Protein AF-T0Y659-F1 (afdb_monomer_lite)

InterPro domains:
  IPR004130 GPN-loop GTPase [PF03029] (11-75)
  IPR004130 GPN-loop GTPase [PTHR21231] (10-74)
  IPR027417 P-loop containing nucleoside triphosphate hydrolase [G3DSA:3.40.50.300] (1-75)
  IPR027417 P-loop containing nucleoside triphosphate hydrolase [SSF52540] (9-74)

Structure (mmCIF, N/CA/C/O backbone):
data_AF-T0Y659-F1
#
_entry.id   AF-T0Y659-F1
#
loop_
_atom_site.group_PDB
_atom_site.id
_atom_site.type_symbol
_atom_site.label_atom_id
_atom_site.label_alt_id
_atom_site.label_comp_id
_atom_site.label_asym_id
_atom_site.label_entity_id
_atom_site.label_seq_id
_atom_site.pdbx_PDB_ins_code
_atom_site.Cartn_x
_atom_site.Cartn_y
_atom_site.Cartn_z
_atom_site.occupancy
_atom_site.B_iso_or_equiv
_atom_site.auth_seq_id
_atom_site.auth_comp_id
_atom_site.auth_asym_id
_atom_site.auth_atom_id
_atom_site.pdbx_PDB_model_num
ATOM 1 N N . MET A 1 1 ? -29.970 5.906 10.718 1.00 46.72 1 MET A N 1
ATOM 2 C CA . MET A 1 1 ? -28.537 6.066 11.036 1.00 46.72 1 MET A CA 1
ATOM 3 C C . MET A 1 1 ? -27.933 6.810 9.866 1.00 46.72 1 MET A C 1
ATOM 5 O O . MET A 1 1 ? -28.226 6.418 8.744 1.00 46.72 1 MET A O 1
ATOM 9 N N . ALA A 1 2 ? -27.239 7.926 10.095 1.00 53.94 2 ALA A N 1
ATOM 10 C CA . ALA A 1 2 ? -26.495 8.563 9.012 1.00 53.94 2 ALA A CA 1
ATOM 11 C C . ALA A 1 2 ? -25.469 7.538 8.516 1.00 53.94 2 ALA A C 1
ATOM 13 O O . ALA A 1 2 ? -24.774 6.947 9.337 1.00 53.94 2 ALA A O 1
ATOM 14 N N . SER A 1 3 ? -25.448 7.254 7.216 1.00 62.12 3 SER A N 1
ATOM 15 C CA . SER A 1 3 ? -24.330 6.532 6.621 1.00 62.12 3 SER A CA 1
ATOM 16 C C . SER A 1 3 ? -23.105 7.415 6.820 1.00 62.12 3 SER A C 1
ATOM 18 O O . SER A 1 3 ? -23.051 8.502 6.247 1.00 62.12 3 SER A O 1
ATOM 20 N N . GLU A 1 4 ? -22.183 7.012 7.689 1.00 75.25 4 GLU A N 1
ATOM 21 C CA . GLU A 1 4 ? -20.895 7.690 7.787 1.00 75.25 4 GLU A CA 1
ATOM 22 C C . GLU A 1 4 ? -20.204 7.558 6.429 1.00 75.25 4 GLU A C 1
ATOM 24 O O . GLU A 1 4 ? -20.057 6.454 5.900 1.00 75.25 4 GLU A O 1
ATOM 29 N N . GLU A 1 5 ? -19.872 8.692 5.810 1.00 83.25 5 GLU A N 1
ATOM 30 C CA . GLU A 1 5 ? -19.130 8.682 4.555 1.00 83.25 5 GLU A CA 1
ATOM 31 C C . GLU A 1 5 ? -17.724 8.120 4.812 1.00 83.25 5 GLU A C 1
ATOM 33 O O . GLU A 1 5 ? -17.079 8.508 5.791 1.00 83.25 5 GLU A O 1
ATOM 38 N N . PRO A 1 6 ? -17.227 7.209 3.960 1.00 88.12 6 PRO A N 1
ATOM 39 C CA . PRO A 1 6 ? -15.904 6.635 4.141 1.00 88.12 6 PRO A CA 1
ATOM 40 C C . PRO A 1 6 ? -14.821 7.704 3.962 1.00 88.12 6 PRO A C 1
ATOM 42 O O . PRO A 1 6 ? -14.880 8.539 3.057 1.00 88.12 6 PRO A O 1
ATOM 45 N N . ALA A 1 7 ? -13.790 7.651 4.804 1.00 91.50 7 ALA A N 1
ATOM 46 C CA . ALA A 1 7 ? -12.596 8.465 4.62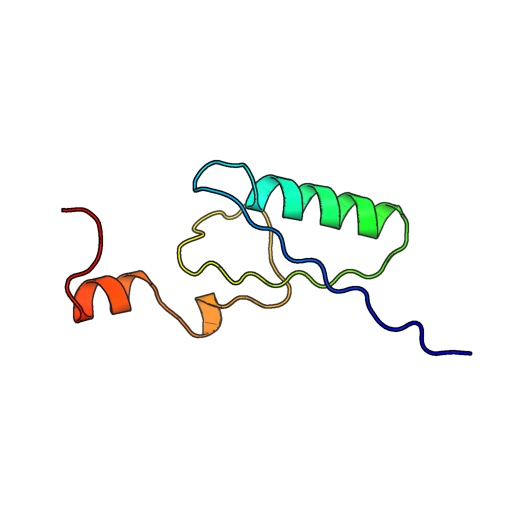9 1.00 91.50 7 ALA A CA 1
ATOM 47 C C . ALA A 1 7 ? -11.675 7.839 3.569 1.00 91.50 7 ALA A C 1
ATOM 49 O O . ALA A 1 7 ? -11.345 6.657 3.642 1.00 91.50 7 ALA A O 1
ATOM 50 N N . TYR A 1 8 ? -11.207 8.648 2.616 1.00 94.81 8 TYR A N 1
ATOM 51 C CA . TYR A 1 8 ? -10.243 8.226 1.597 1.00 94.81 8 TYR A CA 1
ATOM 52 C C . TYR A 1 8 ? -8.848 8.746 1.939 1.00 94.81 8 TYR A C 1
ATOM 54 O O . TYR A 1 8 ? -8.640 9.954 2.063 1.00 94.81 8 TYR A O 1
ATOM 62 N N . ILE A 1 9 ? -7.881 7.837 2.071 1.00 95.69 9 ILE A N 1
ATOM 63 C CA . ILE A 1 9 ? -6.509 8.160 2.475 1.00 95.69 9 ILE A CA 1
ATOM 64 C C . ILE A 1 9 ? -5.545 7.688 1.387 1.00 95.69 9 ILE A C 1
ATOM 66 O O . ILE A 1 9 ? -5.462 6.499 1.090 1.00 95.69 9 ILE A O 1
ATOM 70 N N . TYR A 1 10 ? -4.782 8.622 0.817 1.00 96.06 10 TYR A N 1
ATOM 71 C CA . TYR A 1 10 ? -3.767 8.331 -0.196 1.00 96.06 10 TYR A CA 1
ATOM 72 C C . TYR A 1 10 ? -2.374 8.336 0.426 1.00 96.06 10 TYR A C 1
ATOM 74 O O . TYR A 1 10 ? -1.919 9.352 0.954 1.00 96.06 10 TYR A O 1
ATOM 82 N N . ILE A 1 11 ? -1.672 7.208 0.327 1.00 95.62 11 ILE A N 1
ATOM 83 C CA . ILE A 1 11 ? -0.306 7.069 0.838 1.00 95.62 11 ILE A CA 1
ATOM 84 C C . ILE A 1 11 ? 0.681 7.333 -0.296 1.00 95.62 11 ILE A C 1
ATOM 86 O O . ILE A 1 11 ? 0.746 6.589 -1.273 1.00 95.62 11 ILE A O 1
ATOM 90 N N . THR A 1 12 ? 1.468 8.400 -0.165 1.00 95.38 12 THR A N 1
ATOM 91 C CA . THR A 1 12 ? 2.433 8.840 -1.184 1.00 95.38 12 THR A CA 1
ATOM 92 C C . THR A 1 12 ? 3.832 8.988 -0.590 1.00 95.38 12 THR A C 1
ATOM 94 O O . THR A 1 12 ? 4.008 9.027 0.626 1.00 95.38 12 THR A O 1
ATOM 97 N N . GLY A 1 13 ? 4.854 9.007 -1.446 1.00 94.69 13 GLY A N 1
ATOM 98 C CA . GLY A 1 13 ? 6.255 9.069 -1.027 1.00 94.69 13 GLY A CA 1
ATOM 99 C C . GLY A 1 13 ? 7.197 8.432 -2.046 1.00 94.69 13 GLY A C 1
ATOM 100 O O . GLY A 1 13 ? 6.768 7.670 -2.919 1.00 94.69 13 GLY A O 1
ATOM 101 N N . THR A 1 14 ? 8.492 8.717 -1.925 1.00 94.25 14 THR A N 1
ATOM 102 C CA . THR A 1 14 ? 9.533 8.198 -2.826 1.00 94.25 14 THR A CA 1
ATOM 103 C C . THR A 1 14 ? 9.662 6.669 -2.755 1.00 94.25 14 THR A C 1
ATOM 105 O O . THR A 1 14 ? 9.131 6.006 -1.853 1.00 94.25 14 THR A O 1
ATOM 108 N N . ALA A 1 15 ? 10.341 6.071 -3.739 1.00 89.12 15 ALA A N 1
ATOM 109 C CA . ALA A 1 15 ? 10.732 4.664 -3.671 1.00 89.12 15 ALA A CA 1
ATOM 110 C C . ALA A 1 15 ? 11.574 4.421 -2.405 1.00 89.12 15 ALA A C 1
ATOM 112 O O . ALA A 1 15 ? 12.413 5.245 -2.047 1.00 89.12 15 ALA A O 1
ATOM 113 N N . GLY A 1 16 ? 11.305 3.327 -1.690 1.00 89.06 16 GLY A N 1
ATOM 114 C CA . GLY A 1 16 ? 11.979 3.020 -0.422 1.00 89.06 16 GLY A CA 1
ATOM 115 C C . GLY A 1 16 ? 11.485 3.796 0.809 1.00 89.06 16 GLY A C 1
ATOM 116 O O . GLY A 1 16 ? 11.925 3.490 1.909 1.00 89.06 16 GLY A O 1
ATOM 117 N N . ALA A 1 17 ? 10.527 4.726 0.686 1.00 94.12 17 ALA A N 1
ATOM 118 C CA . ALA A 1 17 ? 9.990 5.482 1.830 1.00 94.12 17 ALA A CA 1
ATOM 119 C C . ALA A 1 17 ? 9.147 4.650 2.827 1.00 94.12 17 ALA A C 1
ATOM 121 O O . ALA A 1 17 ? 8.659 5.189 3.814 1.00 94.12 17 ALA A O 1
ATOM 122 N N . GLY A 1 18 ? 8.930 3.354 2.567 1.00 92.88 18 GLY A N 1
ATOM 123 C CA . GLY A 1 18 ? 8.187 2.462 3.468 1.00 92.88 18 GLY A CA 1
ATOM 124 C C . GLY A 1 18 ? 6.661 2.495 3.323 1.00 92.88 18 GLY A C 1
ATOM 125 O O . GLY A 1 18 ? 5.961 2.063 4.232 1.00 92.88 18 GLY A O 1
ATOM 126 N N . LYS A 1 19 ? 6.122 2.972 2.190 1.00 94.25 19 LYS A N 1
ATOM 127 C CA . LYS A 1 19 ? 4.667 3.071 1.939 1.00 94.25 19 LYS A CA 1
ATOM 128 C C . LYS A 1 19 ? 3.923 1.749 2.165 1.00 94.25 19 LYS A C 1
ATOM 130 O O . LYS A 1 19 ? 2.966 1.712 2.925 1.00 94.25 19 LYS A O 1
ATOM 135 N N . THR A 1 20 ? 4.395 0.665 1.548 1.00 92.44 20 THR A N 1
ATOM 136 C CA . THR A 1 20 ? 3.832 -0.690 1.688 1.00 92.44 20 THR A CA 1
ATOM 137 C C . THR A 1 20 ? 3.823 -1.140 3.149 1.00 92.44 20 THR A C 1
ATOM 139 O O . THR A 1 20 ? 2.809 -1.608 3.659 1.00 92.44 20 THR A O 1
ATOM 142 N N . THR A 1 21 ? 4.937 -0.927 3.854 1.00 93.38 21 THR A N 1
ATOM 143 C CA . THR A 1 21 ? 5.076 -1.263 5.276 1.00 93.38 21 THR A CA 1
ATOM 144 C C . THR A 1 21 ? 4.103 -0.466 6.141 1.00 93.38 21 THR A C 1
ATOM 146 O O . THR A 1 21 ? 3.478 -1.033 7.036 1.00 93.38 21 THR A O 1
ATOM 149 N N . PHE A 1 22 ? 3.945 0.829 5.855 1.00 94.75 22 PHE A N 1
ATOM 150 C CA . PHE A 1 22 ? 2.983 1.691 6.531 1.00 94.75 22 PHE A CA 1
ATOM 151 C C . PHE A 1 22 ? 1.547 1.208 6.307 1.00 94.75 22 PHE A C 1
ATOM 153 O O . PHE A 1 22 ? 0.820 1.031 7.278 1.00 94.75 22 PHE A O 1
ATOM 160 N N . VAL A 1 23 ? 1.154 0.943 5.055 1.00 94.56 23 VAL A N 1
ATOM 161 C CA . VAL A 1 23 ? -0.199 0.470 4.707 1.00 94.56 23 VAL A CA 1
ATOM 162 C C . VAL A 1 23 ? -0.534 -0.824 5.448 1.00 94.56 23 VAL A C 1
ATOM 164 O O . VAL A 1 23 ? -1.598 -0.911 6.059 1.00 94.56 23 VAL A O 1
ATOM 167 N N . ARG A 1 24 ? 0.395 -1.791 5.477 1.00 93.88 24 ARG A N 1
ATOM 168 C CA . ARG A 1 24 ? 0.224 -3.052 6.213 1.00 93.88 24 ARG A CA 1
ATOM 169 C C . ARG A 1 24 ? -0.046 -2.813 7.701 1.00 93.88 24 ARG A C 1
ATOM 171 O O . ARG A 1 24 ? -1.043 -3.301 8.227 1.00 93.88 24 ARG A O 1
ATOM 178 N N . ALA A 1 25 ? 0.827 -2.057 8.369 1.00 95.31 25 ALA A N 1
ATOM 179 C CA . ALA A 1 25 ? 0.706 -1.791 9.802 1.00 95.31 25 ALA A CA 1
ATOM 180 C C . ALA A 1 25 ? -0.542 -0.955 10.136 1.00 95.31 25 ALA A C 1
ATOM 182 O O . ALA A 1 25 ? -1.189 -1.174 11.158 1.00 95.31 25 ALA A O 1
ATOM 183 N N . TYR A 1 26 ? -0.901 -0.010 9.265 1.00 95.50 26 TYR A N 1
ATOM 184 C CA . TYR A 1 26 ? -2.066 0.844 9.458 1.00 95.50 26 TYR A CA 1
ATOM 185 C C . TYR A 1 26 ? -3.380 0.072 9.304 1.00 95.50 26 TYR A C 1
ATOM 187 O O . TYR A 1 26 ? -4.272 0.242 10.133 1.00 95.50 26 TYR A O 1
ATOM 195 N N . ARG A 1 27 ? -3.479 -0.833 8.319 1.00 94.38 27 ARG A N 1
ATOM 196 C CA . ARG A 1 27 ? -4.631 -1.739 8.179 1.00 94.38 27 ARG A CA 1
ATOM 197 C C . ARG A 1 27 ? -4.808 -2.602 9.429 1.00 94.38 27 ARG A C 1
ATOM 199 O O . ARG A 1 27 ? -5.905 -2.667 9.968 1.00 94.38 27 ARG A O 1
ATOM 206 N N . GLU A 1 28 ? -3.727 -3.209 9.920 1.00 94.75 28 GLU A N 1
ATOM 207 C CA . GLU A 1 28 ? -3.747 -4.043 11.131 1.00 94.75 28 GLU A CA 1
ATOM 208 C C . GLU A 1 28 ? -4.234 -3.259 12.361 1.00 94.75 28 GLU A C 1
ATOM 210 O O . GLU A 1 28 ? -5.062 -3.744 13.141 1.00 94.75 28 GLU A O 1
ATOM 215 N N . TRP A 1 29 ? -3.779 -2.011 12.502 1.00 96.75 29 TRP A N 1
ATOM 216 C CA . TRP A 1 29 ? -4.240 -1.121 13.561 1.00 96.75 29 TRP A CA 1
ATOM 217 C C . TRP A 1 29 ? -5.724 -0.753 13.417 1.00 96.75 29 TRP A C 1
ATOM 219 O O . TRP A 1 29 ? -6.453 -0.831 14.406 1.00 96.75 29 TRP A O 1
ATOM 229 N N . LEU A 1 30 ? -6.190 -0.407 12.209 1.00 95.38 30 LEU A N 1
ATOM 230 C CA . LEU A 1 30 ? -7.598 -0.082 11.943 1.00 95.38 30 LEU A CA 1
ATOM 231 C C . LEU A 1 30 ? -8.518 -1.254 12.298 1.00 95.38 30 LEU A C 1
ATOM 233 O O . LEU A 1 30 ? -9.477 -1.065 13.047 1.00 95.38 30 LEU A O 1
ATOM 237 N N . THR A 1 31 ? -8.175 -2.464 11.847 1.00 93.50 31 THR A N 1
ATOM 238 C CA . THR A 1 31 ? -8.922 -3.683 12.183 1.00 93.50 31 THR A CA 1
ATOM 239 C C . THR A 1 31 ? -8.956 -3.913 13.694 1.00 93.50 31 THR A C 1
ATOM 241 O O . THR A 1 31 ? -10.018 -4.177 14.255 1.00 93.50 31 THR A O 1
ATOM 244 N N . THR A 1 32 ? -7.819 -3.760 14.381 1.00 96.81 32 THR A N 1
ATOM 245 C CA . THR A 1 32 ? -7.739 -3.923 15.845 1.00 96.81 32 THR A CA 1
ATOM 246 C C . THR A 1 32 ? -8.577 -2.880 16.590 1.00 96.81 32 THR A C 1
ATOM 248 O O . THR A 1 32 ? -9.155 -3.174 17.635 1.00 96.81 32 THR A O 1
ATOM 251 N N . ALA A 1 33 ? -8.672 -1.666 16.050 1.00 96.50 33 ALA A N 1
ATOM 252 C CA . ALA A 1 33 ? -9.482 -0.587 16.602 1.00 96.50 33 ALA A CA 1
ATOM 253 C C . ALA A 1 33 ? -10.980 -0.688 16.239 1.00 96.50 33 ALA A C 1
ATOM 255 O O . ALA A 1 33 ? -11.763 0.153 16.678 1.00 96.50 33 ALA A O 1
ATOM 256 N N . GLY A 1 34 ? -11.390 -1.719 15.490 1.00 95.88 34 GLY A N 1
ATOM 257 C CA . GLY A 1 34 ? -12.787 -1.975 15.132 1.00 95.88 34 GLY A CA 1
ATOM 258 C C . GLY A 1 34 ? -13.283 -1.206 13.907 1.00 95.88 34 GLY A C 1
ATOM 259 O O . GLY A 1 34 ? -14.492 -1.133 13.696 1.00 95.88 34 GLY A O 1
ATOM 260 N N . TYR A 1 35 ? -12.376 -0.636 13.111 1.00 94.19 35 TYR A N 1
ATOM 261 C CA . TYR A 1 35 ? -12.720 0.005 11.845 1.00 94.19 35 TYR A CA 1
ATOM 262 C C . TYR A 1 35 ? -12.704 -1.007 10.702 1.00 94.19 35 TYR A C 1
ATOM 264 O O . TYR A 1 35 ? -11.815 -1.858 10.618 1.00 94.19 35 TYR A O 1
ATOM 272 N N . ASP A 1 36 ? -13.665 -0.863 9.793 1.00 92.56 36 ASP A N 1
ATOM 273 C CA . ASP A 1 36 ? -13.628 -1.531 8.497 1.00 92.56 36 ASP A CA 1
ATOM 274 C C . ASP A 1 36 ? -12.710 -0.748 7.548 1.00 92.56 36 ASP A C 1
ATOM 276 O O . ASP A 1 36 ? -12.756 0.485 7.497 1.00 92.56 36 ASP A O 1
ATOM 280 N N . ALA A 1 37 ? -11.833 -1.454 6.840 1.00 93.38 37 ALA A N 1
ATOM 281 C CA . ALA 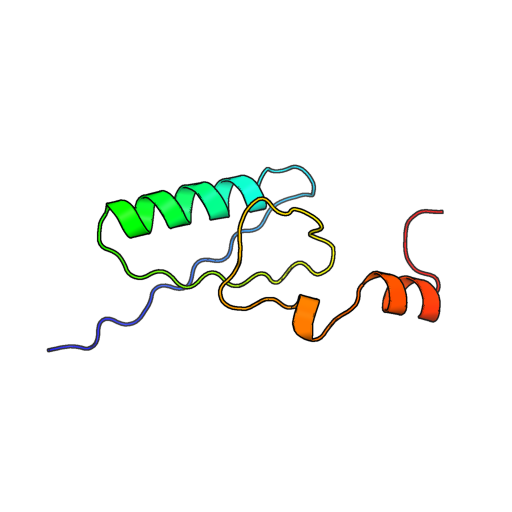A 1 37 ? -10.781 -0.850 6.036 1.00 93.38 37 ALA A CA 1
ATOM 282 C C . ALA A 1 37 ? -10.560 -1.638 4.745 1.00 93.38 37 ALA A C 1
ATOM 284 O O . ALA A 1 37 ? -10.143 -2.795 4.773 1.00 93.38 37 ALA A O 1
ATOM 285 N N . THR A 1 38 ? -10.765 -0.967 3.614 1.00 94.88 38 THR A N 1
ATOM 286 C CA . THR A 1 38 ? -10.437 -1.478 2.280 1.00 94.88 38 THR A CA 1
ATOM 287 C C . THR A 1 38 ? -9.093 -0.921 1.832 1.00 94.88 38 THR A C 1
ATOM 289 O O . THR A 1 38 ? -8.890 0.296 1.803 1.00 94.88 38 THR A O 1
ATOM 292 N N . VAL A 1 39 ? -8.174 -1.802 1.453 1.00 95.12 39 VAL A N 1
ATOM 293 C CA . VAL A 1 39 ? -6.857 -1.446 0.931 1.00 95.12 39 VAL A CA 1
ATOM 294 C C . VAL A 1 39 ? -6.829 -1.612 -0.581 1.00 95.12 39 VAL A C 1
ATOM 296 O O . VAL A 1 39 ? -7.107 -2.683 -1.113 1.00 95.12 39 VAL A O 1
ATOM 299 N N . VAL A 1 40 ? -6.431 -0.543 -1.268 1.00 95.44 40 VAL A N 1
ATOM 300 C CA . VAL A 1 40 ? -6.277 -0.509 -2.724 1.00 95.44 40 VAL A CA 1
ATOM 301 C C . VAL A 1 40 ? -4.798 -0.351 -3.067 1.00 95.44 40 VAL A C 1
ATOM 303 O O . VAL A 1 40 ? -4.190 0.672 -2.741 1.00 95.44 40 VAL A O 1
ATOM 306 N N . ASN A 1 41 ? -4.213 -1.343 -3.739 1.00 94.56 41 ASN A N 1
ATOM 307 C CA . ASN A 1 41 ? -2.870 -1.232 -4.299 1.00 94.56 41 ASN A CA 1
ATOM 308 C C . ASN A 1 41 ? -2.932 -0.610 -5.700 1.00 94.56 41 ASN A C 1
ATOM 310 O O . ASN A 1 41 ? -3.502 -1.185 -6.625 1.00 94.56 41 ASN A O 1
ATOM 314 N N . LEU A 1 42 ? -2.307 0.558 -5.855 1.00 94.44 42 LEU A N 1
ATOM 315 C CA . LEU A 1 42 ? -2.200 1.280 -7.129 1.00 94.44 42 LEU A CA 1
ATOM 316 C C . LEU A 1 42 ? -0.793 1.220 -7.739 1.00 94.44 42 LEU A C 1
ATOM 318 O O . LEU A 1 42 ? -0.565 1.809 -8.792 1.00 94.44 42 LEU A O 1
ATOM 322 N N . ASP A 1 43 ? 0.153 0.543 -7.086 1.00 92.19 43 ASP A N 1
ATOM 323 C CA . ASP A 1 43 ? 1.525 0.410 -7.567 1.00 92.19 43 ASP A CA 1
ATOM 324 C C . ASP A 1 43 ? 1.695 -0.926 -8.315 1.00 92.19 43 ASP A C 1
ATOM 326 O O . ASP A 1 43 ? 1.718 -1.985 -7.675 1.00 92.19 43 ASP A O 1
ATOM 330 N N . PRO A 1 44 ? 1.811 -0.914 -9.658 1.00 91.19 44 PRO A N 1
ATOM 331 C CA . PRO A 1 44 ? 1.974 -2.134 -10.440 1.00 91.19 44 PRO A CA 1
ATOM 332 C C . PRO A 1 44 ? 3.393 -2.719 -10.336 1.00 91.19 44 PRO A C 1
ATOM 334 O O . PRO A 1 44 ? 3.602 -3.848 -10.769 1.00 91.19 44 PRO A O 1
ATOM 337 N N . GLY A 1 45 ? 4.360 -1.969 -9.788 1.00 88.69 45 GLY A N 1
ATOM 338 C CA . GLY A 1 45 ? 5.733 -2.425 -9.536 1.00 88.69 45 GLY A CA 1
ATOM 339 C C . GLY A 1 45 ? 5.966 -2.896 -8.103 1.00 88.69 45 GLY A C 1
ATOM 340 O O . GLY A 1 45 ? 7.103 -3.161 -7.712 1.00 88.69 45 GLY A O 1
ATOM 341 N N . ASN A 1 46 ? 4.908 -2.974 -7.298 1.00 85.50 46 ASN A N 1
ATOM 342 C CA . ASN A 1 46 ? 4.990 -3.525 -5.960 1.00 85.50 46 ASN A CA 1
ATOM 343 C C . ASN A 1 46 ? 5.028 -5.059 -6.033 1.00 85.50 46 ASN A C 1
ATOM 345 O O . ASN A 1 46 ? 3.993 -5.703 -6.176 1.00 8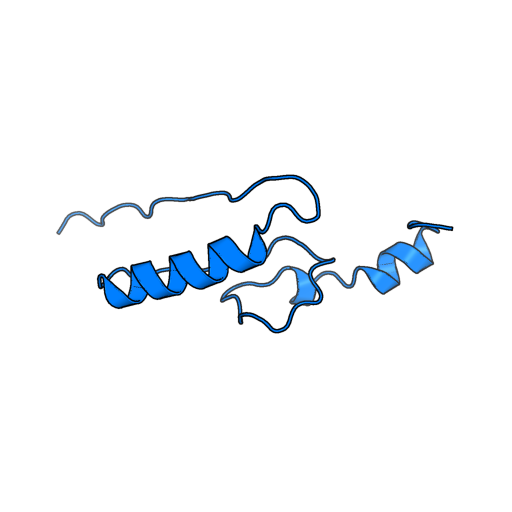5.50 46 ASN A O 1
ATOM 349 N N . ASP A 1 47 ? 6.218 -5.640 -5.901 1.00 72.44 47 ASP A N 1
ATOM 350 C CA . ASP A 1 47 ? 6.439 -7.097 -5.908 1.00 72.44 47 ASP A CA 1
ATOM 351 C C . ASP A 1 47 ? 6.376 -7.738 -4.508 1.00 72.44 47 ASP A C 1
ATOM 353 O O . ASP A 1 47 ? 6.693 -8.915 -4.336 1.00 72.44 47 ASP A O 1
ATOM 357 N N . THR A 1 48 ? 5.992 -6.986 -3.472 1.00 66.94 48 THR A N 1
ATOM 358 C CA . THR A 1 48 ? 6.032 -7.503 -2.094 1.00 66.94 48 THR A CA 1
ATOM 359 C C . THR A 1 48 ? 4.829 -8.393 -1.772 1.00 66.94 48 THR A C 1
ATOM 361 O O . THR A 1 48 ? 3.687 -8.067 -2.093 1.00 66.94 48 THR A O 1
ATOM 364 N N . ALA A 1 49 ? 5.091 -9.517 -1.097 1.00 63.12 49 ALA A N 1
ATOM 365 C CA . ALA A 1 49 ? 4.079 -10.436 -0.560 1.00 63.12 49 ALA A CA 1
ATOM 366 C C . ALA A 1 49 ? 3.596 -10.030 0.849 1.00 63.12 49 ALA A C 1
ATOM 368 O O . ALA A 1 49 ? 2.951 -10.813 1.542 1.00 63.12 49 ALA A O 1
ATOM 369 N N . ASP A 1 50 ? 3.951 -8.826 1.304 1.00 71.88 50 ASP A N 1
ATOM 370 C CA . ASP A 1 50 ? 3.845 -8.439 2.714 1.00 71.88 50 ASP A CA 1
ATOM 371 C C . ASP A 1 50 ? 2.404 -8.148 3.161 1.00 71.88 50 ASP A C 1
ATOM 373 O O . ASP A 1 50 ? 2.135 -8.089 4.362 1.00 71.88 50 ASP A O 1
ATOM 377 N N . TYR A 1 51 ? 1.471 -7.955 2.225 1.00 81.25 51 TYR A N 1
ATOM 378 C CA . TYR A 1 51 ? 0.037 -7.913 2.501 1.00 81.25 51 TYR A CA 1
ATOM 379 C C . TYR A 1 51 ? -0.78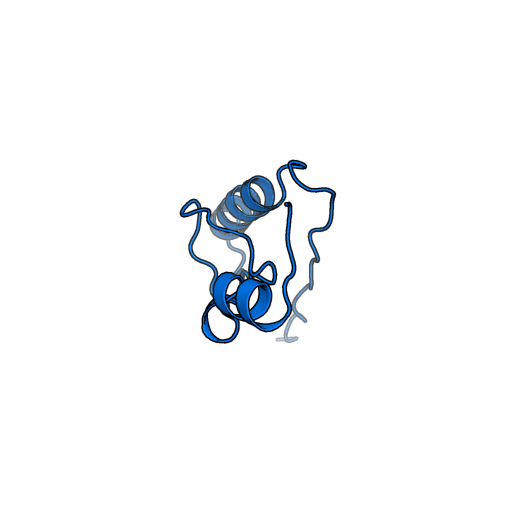0 -8.213 1.239 1.00 81.25 51 TYR A C 1
ATOM 381 O O . TYR A 1 51 ? -0.313 -8.004 0.121 1.00 81.25 51 TYR A O 1
ATOM 389 N N . GLU A 1 52 ? -2.017 -8.668 1.436 1.00 87.88 52 GLU A N 1
ATOM 390 C CA . GLU A 1 52 ? -2.989 -8.886 0.364 1.00 87.88 52 GLU A CA 1
ATOM 391 C C . GLU A 1 52 ? -3.961 -7.689 0.319 1.00 87.88 52 GLU A C 1
ATOM 393 O O . GLU A 1 52 ? -4.709 -7.488 1.285 1.00 87.88 52 GLU A O 1
ATOM 398 N N . PRO A 1 53 ? -3.887 -6.820 -0.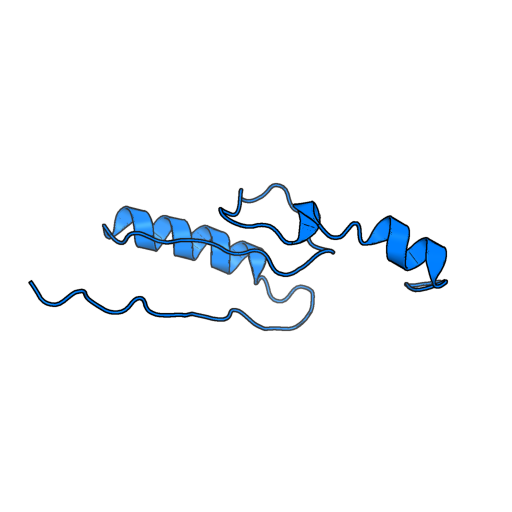712 1.00 93.44 53 PRO A N 1
ATOM 399 C CA . PRO A 1 53 ? -4.857 -5.744 -0.908 1.00 93.44 53 PRO A CA 1
ATOM 400 C C . PRO A 1 53 ? -6.231 -6.307 -1.286 1.00 93.44 53 PRO A C 1
ATOM 402 O O . PRO A 1 53 ? -6.331 -7.354 -1.916 1.00 93.44 53 PRO A O 1
ATOM 405 N N . ASP A 1 54 ? -7.291 -5.568 -0.964 1.00 95.06 54 ASP A N 1
ATOM 406 C CA . ASP A 1 54 ? -8.662 -5.928 -1.343 1.00 95.06 54 ASP A CA 1
ATOM 407 C C . ASP A 1 54 ? -8.950 -5.598 -2.824 1.00 95.06 54 ASP A C 1
ATOM 409 O O . ASP A 1 54 ? -9.797 -6.224 -3.458 1.00 95.06 54 ASP A O 1
ATOM 413 N N . VAL A 1 55 ? -8.235 -4.613 -3.383 1.00 95.06 55 VAL A N 1
ATOM 414 C CA . VAL A 1 55 ? -8.245 -4.261 -4.812 1.00 95.06 55 VAL A CA 1
ATOM 415 C C . VAL A 1 55 ? -6.812 -4.043 -5.280 1.00 95.06 55 VAL A C 1
ATOM 417 O O . VAL A 1 55 ? -6.092 -3.233 -4.691 1.00 95.06 55 VAL A O 1
ATOM 420 N N . ASP A 1 56 ? -6.401 -4.708 -6.358 1.00 94.56 56 ASP A N 1
ATOM 421 C CA . ASP A 1 56 ? -5.020 -4.653 -6.834 1.00 94.56 56 ASP A CA 1
ATOM 422 C C . ASP A 1 56 ? -4.908 -4.323 -8.320 1.00 94.56 56 ASP A C 1
ATOM 424 O O . ASP A 1 56 ? -5.336 -5.092 -9.178 1.00 94.56 56 ASP A O 1
ATOM 428 N N . ILE A 1 57 ? -4.247 -3.212 -8.655 1.00 94.69 57 ILE A N 1
ATOM 429 C CA . ILE A 1 57 ? -4.006 -2.831 -10.052 1.00 94.69 57 ILE A CA 1
ATOM 430 C C . ILE A 1 57 ? -3.306 -3.938 -10.868 1.00 94.69 57 ILE A C 1
ATOM 432 O O . ILE A 1 57 ? -3.479 -4.007 -12.089 1.00 94.69 57 ILE A O 1
ATOM 436 N N . ARG A 1 58 ? -2.547 -4.824 -10.206 1.00 92.31 58 ARG A N 1
ATOM 437 C CA . ARG A 1 58 ? -1.816 -5.944 -10.822 1.00 92.31 58 ARG A CA 1
ATOM 438 C C . ARG A 1 58 ? -2.730 -7.011 -11.439 1.00 92.31 58 ARG A C 1
ATOM 440 O O . ARG A 1 58 ? -2.251 -7.803 -12.253 1.00 92.31 58 ARG A O 1
ATOM 447 N N . ASP A 1 59 ? -4.022 -7.012 -11.111 1.00 93.44 59 ASP A N 1
ATOM 448 C CA . ASP A 1 59 ? -5.021 -7.884 -11.746 1.00 93.44 59 ASP A CA 1
ATOM 449 C C . ASP A 1 59 ? -5.331 -7.466 -13.190 1.00 93.44 59 ASP A C 1
ATOM 451 O O . ASP A 1 59 ? -5.716 -8.295 -14.015 1.00 93.44 59 ASP A O 1
ATOM 455 N N . TRP A 1 60 ? -5.110 -6.190 -13.515 1.00 94.62 60 TRP A N 1
ATOM 456 C CA . TRP A 1 60 ? -5.369 -5.622 -14.842 1.00 94.62 60 TRP A CA 1
ATOM 457 C C . TRP A 1 60 ? -4.098 -5.203 -15.577 1.00 94.62 60 TRP A C 1
ATOM 459 O O . TRP A 1 60 ? -4.083 -5.171 -16.806 1.00 94.62 60 TRP A O 1
ATOM 469 N N . VAL A 1 61 ? -3.038 -4.862 -14.842 1.00 91.94 61 VAL A N 1
ATOM 470 C CA . VAL A 1 61 ? -1.818 -4.264 -15.389 1.00 91.94 61 VAL A CA 1
ATOM 471 C C . VAL A 1 61 ? -0.613 -5.130 -15.045 1.00 91.94 61 VAL A C 1
ATOM 473 O O . VAL A 1 61 ? -0.217 -5.246 -13.886 1.00 91.94 61 VAL A O 1
ATOM 476 N N . ARG A 1 62 ? 0.029 -5.695 -16.070 1.00 90.44 62 ARG A N 1
ATOM 477 C CA . ARG A 1 62 ? 1.297 -6.421 -15.937 1.00 90.44 62 ARG A CA 1
ATOM 478 C C . ARG A 1 62 ? 2.454 -5.491 -16.285 1.00 90.44 62 ARG A C 1
ATOM 480 O O . ARG A 1 62 ? 2.782 -5.300 -17.453 1.00 90.44 62 ARG A O 1
ATOM 487 N N . LEU A 1 63 ? 3.084 -4.909 -15.262 1.00 91.44 63 LEU A N 1
ATOM 488 C CA . LEU A 1 63 ? 4.192 -3.969 -15.457 1.00 91.44 63 LEU A CA 1
ATOM 489 C C . LEU A 1 63 ? 5.338 -4.538 -16.322 1.00 91.44 63 LEU A C 1
ATOM 491 O O . LEU A 1 63 ? 5.776 -3.814 -17.216 1.00 91.44 63 LEU A O 1
ATOM 495 N N . PRO A 1 64 ? 5.793 -5.802 -16.154 1.00 89.38 64 PRO A N 1
ATOM 496 C CA . PRO A 1 64 ? 6.867 -6.350 -16.987 1.00 89.38 64 PRO A CA 1
ATOM 497 C C . PRO A 1 64 ? 6.526 -6.396 -18.483 1.00 89.38 64 PRO A C 1
ATOM 499 O O . PRO A 1 64 ? 7.387 -6.128 -19.319 1.00 89.38 64 PRO A O 1
ATOM 502 N N . GLU A 1 65 ? 5.269 -6.694 -18.825 1.00 91.56 65 GLU A N 1
ATOM 503 C CA . GLU A 1 65 ? 4.801 -6.753 -20.215 1.00 91.56 65 GLU A CA 1
ATOM 504 C C . GLU A 1 65 ? 4.830 -5.361 -20.851 1.00 91.56 65 GLU A C 1
ATOM 506 O O . GLU A 1 65 ? 5.412 -5.181 -21.919 1.00 91.56 65 GLU A O 1
ATOM 511 N N . ILE A 1 66 ? 4.312 -4.355 -20.141 1.00 92.19 66 ILE A N 1
ATOM 512 C CA . ILE A 1 66 ? 4.333 -2.954 -20.585 1.00 92.19 66 ILE A CA 1
ATOM 513 C C . ILE A 1 66 ? 5.773 -2.453 -20.727 1.00 92.19 66 ILE A C 1
ATOM 515 O O . ILE 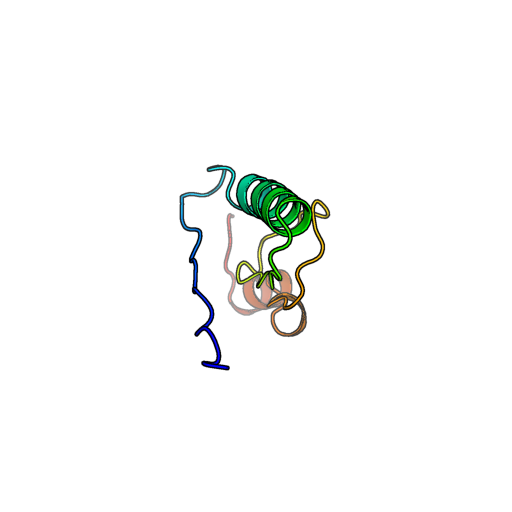A 1 66 ? 6.124 -1.810 -21.716 1.00 92.19 66 ILE A O 1
ATOM 519 N N . MET A 1 67 ? 6.641 -2.751 -19.759 1.00 92.69 67 MET A N 1
ATOM 520 C CA . MET A 1 67 ? 8.044 -2.348 -19.838 1.00 92.69 67 MET A CA 1
ATOM 521 C C . MET A 1 67 ? 8.739 -2.954 -21.061 1.00 92.69 67 MET A C 1
ATOM 523 O O . MET A 1 67 ? 9.480 -2.247 -21.744 1.00 92.69 67 MET A O 1
ATOM 527 N N . SER A 1 68 ? 8.455 -4.220 -21.377 1.00 91.44 68 SER A N 1
ATOM 528 C CA . SER A 1 68 ? 8.985 -4.891 -22.565 1.00 91.44 68 SER A CA 1
ATOM 529 C C . SER A 1 68 ? 8.432 -4.311 -23.870 1.00 91.44 68 SER A C 1
ATOM 531 O O . SER A 1 68 ? 9.203 -4.085 -24.801 1.00 91.44 68 SER A O 1
ATOM 533 N N . GLU A 1 69 ? 7.121 -4.080 -23.964 1.00 94.06 69 GLU A N 1
ATOM 534 C CA . GLU A 1 69 ? 6.460 -3.583 -25.181 1.00 94.06 69 GLU A CA 1
ATOM 535 C C . GLU A 1 69 ? 6.956 -2.184 -25.573 1.00 94.06 69 GLU A C 1
ATOM 537 O O . GLU A 1 69 ? 7.213 -1.913 -26.746 1.00 94.06 69 GLU A O 1
ATOM 542 N N . TYR A 1 70 ? 7.145 -1.311 -24.583 1.00 93.56 70 TYR A N 1
ATOM 543 C CA . TYR A 1 70 ? 7.505 0.091 -24.803 1.00 93.56 70 TYR A CA 1
ATOM 544 C C . TYR A 1 70 ? 9.001 0.386 -24.598 1.00 93.56 70 TYR A C 1
ATOM 546 O O . TYR A 1 70 ? 9.420 1.537 -24.730 1.00 93.56 70 TYR A O 1
ATOM 554 N N . GLY A 1 71 ? 9.819 -0.623 -24.275 1.00 91.44 71 GLY A N 1
ATOM 555 C CA . GLY A 1 71 ? 11.255 -0.456 -24.021 1.00 91.44 71 GLY A CA 1
ATOM 556 C C . GLY A 1 71 ? 11.563 0.446 -22.818 1.00 91.44 71 GLY A C 1
ATOM 557 O O . GLY A 1 71 ? 12.480 1.269 -22.878 1.00 91.44 71 GLY A O 1
ATOM 558 N N . LEU A 1 72 ? 10.772 0.328 -21.749 1.00 89.00 72 LEU A N 1
ATOM 559 C CA . LEU A 1 72 ? 10.879 1.126 -20.525 1.00 89.00 72 LEU A CA 1
ATOM 560 C C . LEU A 1 72 ? 11.680 0.394 -19.439 1.00 89.00 72 LEU A C 1
ATOM 562 O O . LEU A 1 72 ? 11.814 -0.826 -19.452 1.00 89.00 72 LEU A O 1
ATOM 566 N N . GLY A 1 73 ? 12.142 1.152 -18.443 1.00 78.62 73 GLY A N 1
ATOM 567 C CA . GLY A 1 73 ? 12.849 0.629 -17.276 1.00 78.62 73 GLY A CA 1
ATOM 568 C C . GLY A 1 73 ? 14.337 0.970 -17.236 1.00 78.62 73 GLY A C 1
ATOM 569 O O . GLY A 1 73 ? 14.856 1.620 -18.147 1.00 78.62 73 GLY A O 1
ATOM 570 N N . PRO A 1 74 ? 15.030 0.582 -16.153 1.00 71.88 74 PRO A N 1
ATOM 571 C CA . PRO A 1 74 ? 16.475 0.737 -16.050 1.00 71.88 74 PRO A CA 1
ATOM 572 C C . PRO A 1 74 ? 17.176 -0.090 -17.136 1.00 71.88 74 PRO A C 1
ATOM 574 O O . PRO A 1 74 ? 16.771 -1.219 -17.407 1.00 71.88 74 PRO A O 1
ATOM 577 N N . LYS A 1 75 ? 18.217 0.481 -17.745 1.00 55.34 75 LYS A N 1
ATOM 578 C CA . LYS A 1 75 ? 19.146 -0.247 -18.618 1.00 55.34 75 LYS A CA 1
ATOM 579 C C . LYS A 1 75 ? 20.219 -0.952 -17.804 1.00 55.34 75 LYS A C 1
ATOM 581 O O . LYS A 1 75 ? 20.610 -0.380 -16.762 1.00 55.34 75 LYS A O 1
#

Organism: NCBI:txid410659

Radius of gyration: 15.45 Å; chains: 1; bounding box: 48×20×42 Å

Sequence (75 aa):
MASEEPAYIYITGTAGAGKTTFVRAYREWLTTAGYDATVVNLDPGNDTADYEPDVDIRDWVRLPEIMSEYGLGPK

pLDDT: mean 88.86, std 10.81, range [46.72, 96.81]

Secondary structure (DSSP, 8-state):
---PPPPP------TTS-HHHHHHHHHHHHHHTT-----EE--TT----S---SEEGGGT--HHHHHHHHT-S--

Foldseek 3Di:
DPPDDDDDDDQDDDPPPCSVVCLLVVCVVCVVVVHDDAFAAPDLPPPDPSDDGPHYPVVPDNVVVVCVVVVDDDD